Protein AF-A0A699XW02-F1 (afdb_monomer_lite)

Radius of gyration: 16.06 Å; chains: 1; bounding box: 40×18×46 Å

pLDDT: mean 81.08, std 10.56, range [57.78, 93.44]

Secondary structure (DSSP, 8-state):
--HHHHHHHHHHHHHTTEEEEEE-SSS-EEEEEE-HHHHHHHHHHHHHHHHHT-

Organism: Tanacetum cinerariifolium (NCBI:txid118510)

Structure (mmCIF, N/CA/C/O backbone):
data_AF-A0A699XW02-F1
#
_entry.id   AF-A0A699XW02-F1
#
loop_
_atom_site.group_PDB
_atom_site.id
_atom_site.type_symbol
_atom_site.label_atom_id
_atom_site.label_alt_id
_atom_site.label_comp_id
_atom_site.label_asym_id
_atom_site.label_entity_id
_atom_site.label_seq_id
_atom_site.pdbx_PDB_ins_code
_atom_site.Cartn_x
_atom_site.Cartn_y
_atom_site.Cartn_z
_atom_site.occupancy
_atom_site.B_iso_or_equiv
_atom_site.auth_seq_id
_atom_site.auth_comp_id
_atom_site.auth_asym_id
_atom_site.auth_atom_id
_atom_site.pdbx_PDB_model_num
ATOM 1 N N . ALA A 1 1 ? 2.420 -9.761 -25.891 1.00 59.56 1 ALA A N 1
ATOM 2 C CA . ALA A 1 1 ? 1.751 -10.587 -24.865 1.00 59.56 1 ALA A CA 1
ATOM 3 C C . ALA A 1 1 ? 2.208 -10.250 -23.443 1.00 59.56 1 ALA A C 1
ATOM 5 O O . ALA A 1 1 ? 1.362 -10.348 -22.575 1.00 59.56 1 ALA A O 1
ATOM 6 N N . GLY A 1 2 ? 3.467 -9.821 -23.221 1.00 57.78 2 GLY A N 1
ATOM 7 C CA . GLY A 1 2 ? 3.945 -9.282 -21.932 1.00 57.78 2 GLY A CA 1
ATOM 8 C C . GLY A 1 2 ? 3.220 -7.995 -21.547 1.00 57.78 2 GLY A C 1
ATOM 9 O O . GLY A 1 2 ? 2.219 -8.098 -20.868 1.00 57.78 2 GLY A O 1
ATOM 10 N N . ILE A 1 3 ? 3.605 -6.857 -22.142 1.00 65.88 3 ILE A N 1
ATOM 11 C CA . ILE A 1 3 ? 3.193 -5.457 -21.835 1.00 65.88 3 ILE A CA 1
ATOM 12 C C . ILE A 1 3 ? 1.752 -5.238 -21.319 1.00 65.88 3 ILE A C 1
ATOM 14 O O . ILE A 1 3 ? 1.521 -4.401 -20.451 1.00 65.88 3 ILE A O 1
ATOM 18 N N . LYS A 1 4 ? 0.766 -5.975 -21.847 1.00 71.44 4 LYS A N 1
ATOM 19 C CA . LYS A 1 4 ? -0.631 -5.854 -21.411 1.00 71.44 4 LYS A CA 1
ATOM 20 C C . LYS A 1 4 ? -0.809 -6.281 -19.948 1.00 71.44 4 LYS A C 1
ATOM 22 O O . LYS A 1 4 ? -1.577 -5.649 -19.239 1.00 71.44 4 LYS A O 1
ATOM 27 N N . VAL A 1 5 ? -0.100 -7.321 -19.505 1.00 73.56 5 VAL A N 1
ATOM 28 C CA . VAL A 1 5 ? -0.170 -7.868 -18.143 1.00 73.56 5 VAL A CA 1
ATOM 29 C C . VAL A 1 5 ? 0.415 -6.885 -17.130 1.00 73.56 5 VAL A C 1
ATOM 31 O O . VAL A 1 5 ? -0.191 -6.672 -16.085 1.00 73.56 5 VAL A O 1
ATOM 34 N N . GLU A 1 6 ? 1.541 -6.238 -17.435 1.00 79.94 6 GLU A N 1
ATOM 35 C CA . GLU A 1 6 ? 2.142 -5.239 -16.546 1.00 79.94 6 GLU A CA 1
ATOM 36 C C . GLU A 1 6 ? 1.232 -4.014 -16.378 1.00 79.94 6 GLU A C 1
ATOM 38 O O . GLU A 1 6 ? 1.091 -3.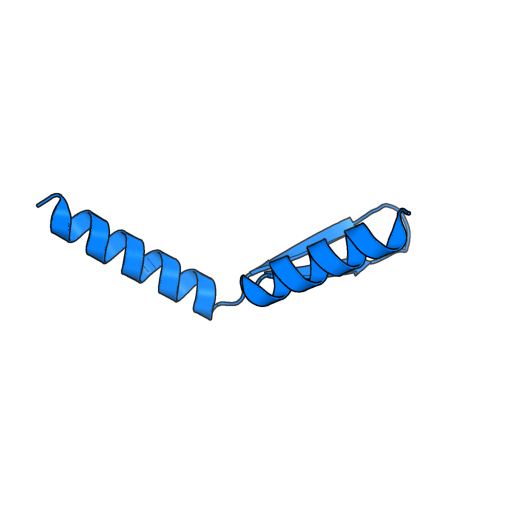510 -15.265 1.00 79.94 6 GLU A O 1
ATOM 43 N N . GLU A 1 7 ? 0.551 -3.574 -17.441 1.00 81.94 7 GLU A N 1
ATOM 44 C CA . GLU A 1 7 ? -0.436 -2.491 -17.355 1.00 81.94 7 GLU A CA 1
ATOM 45 C C . GLU A 1 7 ? -1.646 -2.865 -16.487 1.00 81.94 7 GLU A C 1
ATOM 47 O O . GLU A 1 7 ? -2.103 -2.040 -15.696 1.00 81.94 7 GLU A O 1
ATOM 52 N N . GLU A 1 8 ? -2.175 -4.090 -16.595 1.00 89.19 8 GLU A N 1
ATOM 53 C CA . GLU A 1 8 ? -3.298 -4.517 -15.744 1.00 89.19 8 GLU A CA 1
ATOM 54 C C . GLU A 1 8 ? -2.885 -4.588 -14.270 1.00 89.19 8 GLU A C 1
ATOM 56 O O . GLU A 1 8 ? -3.616 -4.094 -13.412 1.00 89.19 8 GLU A O 1
ATOM 61 N N . ILE A 1 9 ? -1.685 -5.107 -13.988 1.00 84.81 9 ILE A N 1
ATOM 62 C CA . ILE A 1 9 ? -1.126 -5.179 -12.632 1.00 84.81 9 ILE A CA 1
ATOM 63 C C . ILE A 1 9 ? -0.965 -3.776 -12.035 1.00 84.81 9 ILE A C 1
ATOM 65 O O . ILE A 1 9 ? -1.352 -3.557 -10.889 1.00 84.81 9 ILE A O 1
ATOM 69 N N . ILE A 1 10 ? -0.438 -2.811 -12.795 1.00 85.88 10 ILE A N 1
ATOM 70 C CA . ILE A 1 10 ? -0.274 -1.431 -12.313 1.00 85.88 10 ILE A CA 1
ATOM 71 C C . ILE A 1 10 ? -1.638 -0.802 -12.004 1.00 85.88 10 ILE A C 1
ATOM 73 O O . ILE A 1 10 ? -1.815 -0.243 -10.922 1.00 85.88 10 ILE A O 1
ATOM 77 N N . ARG A 1 11 ? -2.629 -0.953 -12.894 1.00 88.31 11 ARG A N 1
ATOM 78 C CA . ARG A 1 11 ? -3.984 -0.416 -12.670 1.00 88.31 11 ARG A CA 1
ATOM 79 C C . ARG A 1 11 ? -4.660 -1.019 -11.440 1.00 88.31 11 ARG A C 1
ATOM 81 O O . ARG A 1 11 ? -5.353 -0.308 -10.713 1.00 88.31 11 ARG A O 1
ATOM 88 N N . ASP A 1 12 ? -4.493 -2.316 -11.205 1.00 90.19 12 ASP A N 1
ATOM 89 C CA . ASP A 1 12 ? -5.086 -2.975 -10.042 1.00 90.19 12 ASP A CA 1
ATOM 90 C C . ASP A 1 12 ? -4.423 -2.519 -8.736 1.00 90.19 12 ASP A C 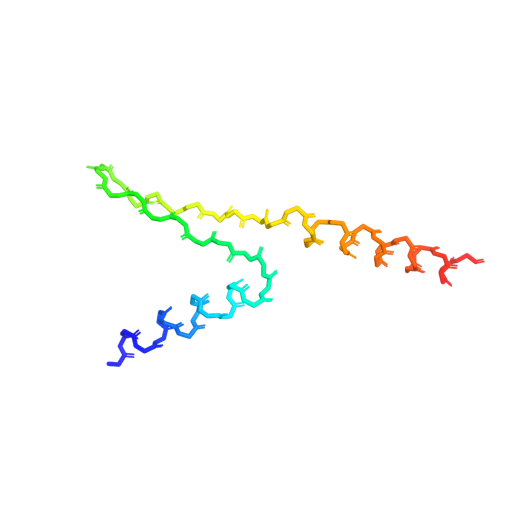1
ATOM 92 O O . ASP A 1 12 ? -5.124 -2.236 -7.760 1.00 90.19 12 ASP A O 1
ATOM 96 N N . LEU A 1 13 ? -3.098 -2.348 -8.724 1.00 87.88 13 LEU A N 1
ATOM 97 C CA . LEU A 1 13 ? -2.377 -1.791 -7.576 1.00 87.88 13 LEU A CA 1
ATOM 98 C C . LEU A 1 13 ? -2.818 -0.351 -7.274 1.00 87.88 13 LEU A C 1
ATOM 100 O O . LEU A 1 13 ? -3.117 -0.033 -6.121 1.00 87.88 13 LEU A O 1
ATOM 104 N N . GLU A 1 14 ? -2.974 0.496 -8.293 1.00 86.12 14 GLU A N 1
ATOM 105 C CA . GLU A 1 14 ? -3.469 1.867 -8.121 1.00 86.12 14 GLU A CA 1
ATOM 106 C C . GLU A 1 14 ? -4.884 1.908 -7.526 1.00 86.12 14 GLU A C 1
ATOM 108 O O . GLU A 1 14 ? -5.154 2.721 -6.634 1.00 86.12 14 GLU A O 1
ATOM 113 N N . ARG A 1 15 ? -5.783 1.009 -7.959 1.00 88.69 15 ARG A N 1
ATOM 114 C CA . ARG A 1 15 ? -7.145 0.874 -7.401 1.00 88.69 15 ARG A CA 1
ATOM 115 C C . ARG A 1 15 ? -7.141 0.433 -5.945 1.00 88.69 15 ARG A C 1
ATOM 117 O O . ARG A 1 15 ? -8.019 0.841 -5.185 1.00 88.69 15 ARG A O 1
ATOM 124 N N . LEU A 1 16 ? -6.163 -0.377 -5.553 1.00 87.94 16 LEU A N 1
ATOM 125 C CA . LEU A 1 16 ? -5.951 -0.760 -4.161 1.00 87.94 16 LEU A CA 1
ATOM 126 C C . LEU A 1 16 ? -5.296 0.356 -3.338 1.00 87.94 16 LEU A C 1
ATOM 128 O O . LEU A 1 16 ? -5.192 0.212 -2.128 1.00 87.94 16 LEU A O 1
ATOM 132 N N . GLY A 1 17 ? -4.890 1.475 -3.944 1.00 87.38 17 GLY A N 1
ATOM 133 C CA . GLY A 1 17 ? -4.175 2.542 -3.245 1.00 87.38 17 GLY A CA 1
ATOM 134 C C . GLY A 1 17 ? -2.710 2.190 -2.985 1.00 87.38 17 GLY A C 1
ATOM 135 O O . GLY A 1 17 ? -2.143 2.620 -1.982 1.00 87.38 17 GLY A O 1
ATOM 136 N N . ILE A 1 18 ? -2.105 1.394 -3.866 1.00 89.12 18 ILE A N 1
ATOM 137 C CA . ILE A 1 18 ? -0.705 0.979 -3.815 1.00 89.12 18 ILE A CA 1
ATOM 138 C C . ILE A 1 18 ? 0.005 1.549 -5.047 1.00 89.12 18 ILE A C 1
ATOM 140 O O . ILE A 1 18 ? -0.374 1.287 -6.182 1.00 89.12 18 ILE A O 1
ATOM 144 N N . GLU A 1 19 ? 1.045 2.340 -4.824 1.00 86.38 19 GLU A N 1
ATOM 145 C CA . GLU A 1 19 ? 1.861 2.952 -5.872 1.00 86.38 19 GLU A CA 1
ATOM 146 C C . GLU A 1 19 ? 3.132 2.118 -6.078 1.00 86.38 19 GLU A C 1
ATOM 148 O O . GLU A 1 19 ? 3.832 1.805 -5.114 1.00 86.38 19 GLU A O 1
ATOM 153 N N . LEU A 1 20 ? 3.447 1.767 -7.328 1.00 83.12 20 LEU A N 1
ATOM 154 C CA . LEU A 1 20 ? 4.691 1.090 -7.698 1.00 83.12 20 LEU A CA 1
ATOM 155 C C . LEU A 1 20 ? 5.735 2.124 -8.135 1.00 83.12 20 LEU A C 1
ATOM 157 O O . LEU A 1 20 ? 5.511 2.873 -9.083 1.00 83.12 20 LEU A O 1
ATOM 161 N N . TYR A 1 21 ? 6.895 2.135 -7.483 1.00 79.38 21 TYR A N 1
ATOM 162 C CA . TYR A 1 21 ? 8.030 2.976 -7.851 1.00 79.38 21 TYR A CA 1
ATOM 163 C C . TYR A 1 21 ? 9.209 2.106 -8.282 1.00 79.38 21 TYR A C 1
ATOM 165 O O . TYR A 1 21 ? 9.718 1.298 -7.506 1.00 79.38 21 TYR A O 1
ATOM 173 N N . VAL A 1 22 ? 9.649 2.274 -9.529 1.00 73.81 22 VAL A N 1
ATOM 174 C CA . VAL A 1 22 ? 10.794 1.552 -10.098 1.00 73.81 22 VAL A CA 1
ATOM 175 C C . VAL A 1 22 ? 11.907 2.556 -10.368 1.00 73.81 22 VAL A C 1
ATOM 177 O O . VAL A 1 22 ? 11.736 3.459 -11.184 1.00 73.81 22 VAL A O 1
ATOM 180 N N . SER A 1 23 ? 13.050 2.406 -9.695 1.00 76.38 23 SER A N 1
ATOM 181 C CA . SER A 1 23 ? 14.240 3.228 -9.952 1.00 76.38 23 SER A CA 1
ATOM 182 C C . SER A 1 23 ? 15.358 2.367 -10.523 1.00 76.38 23 SER A C 1
ATOM 184 O O . SER A 1 23 ? 15.795 1.395 -9.908 1.00 76.38 23 SER A O 1
ATOM 186 N N . GLY A 1 24 ? 15.801 2.706 -11.732 1.00 71.06 24 GLY A N 1
ATOM 187 C CA . GLY A 1 24 ? 16.832 1.973 -12.455 1.00 71.06 24 GLY A CA 1
ATOM 188 C C . GLY A 1 24 ? 18.146 2.735 -12.462 1.00 71.06 24 GLY A C 1
ATOM 189 O O . GLY A 1 24 ? 18.333 3.593 -13.320 1.00 71.06 24 GLY A O 1
ATOM 190 N N . GLN A 1 25 ? 19.075 2.389 -11.563 1.00 63.56 25 GLN A N 1
ATOM 191 C CA . GLN A 1 25 ? 20.489 2.714 -11.789 1.00 63.56 25 GLN A CA 1
ATOM 192 C C . GLN A 1 25 ? 21.491 1.581 -11.528 1.00 63.56 25 GLN A C 1
ATOM 194 O O . GLN A 1 25 ? 22.462 1.544 -12.269 1.00 63.56 25 GLN A O 1
ATOM 199 N N . GLN A 1 26 ? 21.297 0.616 -10.616 1.00 62.03 26 GLN A N 1
ATOM 200 C CA . GLN A 1 26 ? 22.284 -0.480 -10.413 1.00 62.03 26 GLN A CA 1
ATOM 201 C C . GLN A 1 26 ? 21.685 -1.777 -9.805 1.00 62.03 26 GLN A C 1
ATOM 203 O O . GLN A 1 26 ? 22.339 -2.501 -9.062 1.00 62.03 26 GLN A O 1
ATOM 208 N N . GLY A 1 27 ? 20.423 -2.090 -10.097 1.00 59.19 27 GLY A N 1
ATOM 209 C CA . GLY A 1 27 ? 19.720 -3.270 -9.579 1.00 59.19 27 GLY A CA 1
ATOM 210 C C . GLY A 1 27 ? 18.223 -3.004 -9.581 1.00 59.19 27 GLY A C 1
ATOM 211 O O . GLY A 1 27 ? 1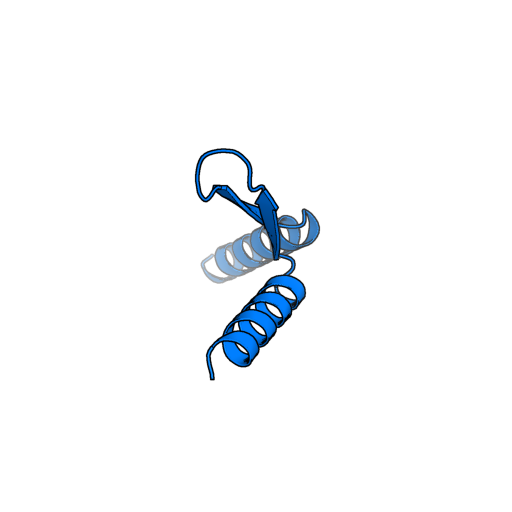7.818 -1.858 -9.407 1.00 59.19 27 GLY A O 1
ATOM 212 N N . TYR A 1 28 ? 17.400 -4.014 -9.852 1.00 60.88 28 TYR A N 1
ATOM 213 C CA . TYR A 1 28 ? 15.946 -3.859 -9.904 1.00 60.88 28 TYR A CA 1
ATOM 214 C C . TYR A 1 28 ? 15.395 -3.546 -8.505 1.00 60.88 28 TYR A C 1
ATOM 216 O O . TYR A 1 28 ? 15.059 -4.450 -7.746 1.00 60.88 28 TYR A O 1
ATOM 224 N N . TRP A 1 29 ? 15.316 -2.263 -8.154 1.00 67.94 29 TRP A N 1
ATOM 225 C CA . 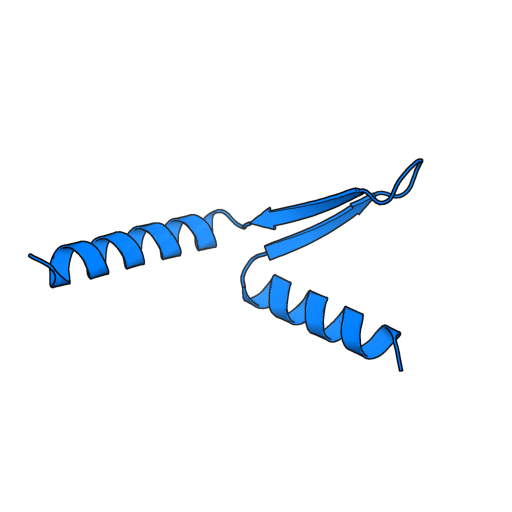TRP A 1 29 ? 14.630 -1.795 -6.956 1.00 67.94 29 TRP A CA 1
ATOM 226 C C . TRP A 1 29 ? 13.220 -1.365 -7.348 1.00 67.94 29 TRP A C 1
ATOM 228 O O . TRP A 1 29 ? 13.021 -0.316 -7.965 1.00 67.94 29 TRP A O 1
ATOM 238 N N . ALA A 1 30 ? 12.251 -2.206 -6.998 1.00 72.38 30 ALA A N 1
ATOM 239 C CA . ALA A 1 30 ? 10.840 -1.859 -7.000 1.00 72.38 30 ALA A CA 1
ATOM 240 C C . ALA A 1 30 ? 10.408 -1.635 -5.547 1.00 72.38 30 ALA A C 1
ATOM 242 O O . ALA A 1 30 ? 10.583 -2.518 -4.707 1.00 72.38 30 ALA A O 1
ATOM 243 N N . SER A 1 31 ? 9.864 -0.462 -5.240 1.00 78.50 31 SER A N 1
ATOM 244 C CA . SER A 1 31 ? 9.200 -0.200 -3.966 1.00 78.50 31 SER A CA 1
ATOM 245 C C . SER A 1 31 ? 7.699 -0.054 -4.180 1.00 78.50 31 SER A C 1
ATOM 247 O O . SER A 1 31 ? 7.242 0.477 -5.191 1.00 78.50 31 SER A O 1
ATOM 249 N N . LEU A 1 32 ? 6.927 -0.559 -3.220 1.00 83.56 32 LEU A N 1
ATOM 250 C CA . LEU A 1 32 ? 5.491 -0.331 -3.146 1.00 83.56 32 LEU A CA 1
ATOM 251 C C . LEU A 1 32 ? 5.234 0.701 -2.055 1.00 83.56 32 LEU A C 1
ATOM 253 O O . LEU A 1 32 ? 5.694 0.547 -0.922 1.00 83.56 32 LEU A O 1
ATOM 257 N N . ARG A 1 33 ? 4.493 1.751 -2.390 1.00 85.31 33 ARG A N 1
ATOM 258 C CA . ARG A 1 33 ? 4.038 2.760 -1.442 1.00 85.31 33 ARG A CA 1
ATOM 259 C C . ARG A 1 33 ? 2.543 2.601 -1.241 1.00 85.31 33 ARG A C 1
ATOM 261 O O . ARG A 1 33 ? 1.761 2.761 -2.167 1.00 85.31 33 ARG A O 1
ATOM 268 N N . ILE A 1 34 ? 2.151 2.300 -0.014 1.00 86.00 34 ILE A N 1
ATOM 269 C CA . ILE A 1 34 ? 0.742 2.182 0.353 1.00 86.00 34 ILE A CA 1
ATOM 270 C C . ILE A 1 34 ? 0.236 3.565 0.752 1.00 86.00 34 ILE A C 1
ATOM 272 O O . ILE A 1 34 ? 0.862 4.241 1.575 1.00 86.00 34 ILE A O 1
ATOM 276 N N . LYS A 1 35 ? -0.887 3.999 0.176 1.00 87.31 35 LYS A N 1
ATOM 277 C CA . LYS A 1 35 ? -1.473 5.287 0.535 1.00 87.31 35 LYS A CA 1
ATOM 278 C C . LYS A 1 35 ? -1.964 5.272 1.992 1.00 87.31 35 LYS A C 1
ATOM 280 O O . LYS A 1 35 ? -2.537 4.274 2.437 1.00 87.31 35 LYS A O 1
ATOM 285 N N . PRO A 1 36 ? -1.779 6.370 2.748 1.00 83.12 36 PRO A N 1
ATOM 286 C CA . PRO A 1 36 ? -2.212 6.444 4.144 1.00 83.12 36 PRO A CA 1
ATOM 287 C C . PRO A 1 36 ? -3.705 6.155 4.354 1.00 83.12 36 PRO A C 1
ATOM 289 O O . PRO A 1 36 ? -4.068 5.586 5.380 1.00 83.12 36 PRO A O 1
ATOM 292 N N . ASP A 1 37 ? -4.566 6.492 3.387 1.00 87.38 37 ASP A N 1
ATOM 293 C CA . ASP A 1 37 ? -6.005 6.218 3.461 1.00 87.38 37 ASP A CA 1
ATOM 294 C C . ASP A 1 37 ? -6.324 4.717 3.441 1.00 87.38 37 ASP A C 1
ATOM 296 O O . ASP A 1 37 ? -7.239 4.281 4.143 1.00 87.38 37 ASP A O 1
ATOM 300 N N . LEU A 1 38 ? -5.535 3.907 2.723 1.00 87.81 38 LEU A N 1
ATOM 301 C CA . LEU A 1 38 ? -5.691 2.454 2.722 1.00 87.81 38 LEU A CA 1
ATOM 302 C C . LEU A 1 38 ? -5.365 1.868 4.099 1.00 87.81 38 LEU A C 1
ATOM 304 O O . LEU A 1 38 ? -6.098 1.017 4.597 1.00 87.81 38 LEU A O 1
ATOM 308 N N . ILE A 1 39 ? -4.301 2.356 4.742 1.00 89.44 39 ILE A N 1
ATOM 309 C CA . ILE A 1 39 ? -3.911 1.919 6.090 1.00 89.44 39 ILE A CA 1
ATOM 310 C C . ILE A 1 39 ? -5.010 2.263 7.100 1.00 89.44 39 ILE A C 1
ATOM 312 O O . ILE A 1 39 ? -5.337 1.433 7.947 1.00 89.44 39 ILE A O 1
ATOM 316 N N . SER A 1 40 ? -5.610 3.452 7.001 1.00 91.75 40 SER A N 1
ATOM 317 C CA . SER A 1 40 ? -6.740 3.833 7.855 1.00 91.75 40 SER A CA 1
ATOM 318 C C . SER A 1 40 ? -7.949 2.920 7.644 1.00 91.75 40 SER A C 1
ATOM 320 O O . SER A 1 40 ? -8.501 2.421 8.617 1.00 91.75 40 SER A O 1
ATOM 322 N N . ARG A 1 41 ? -8.318 2.620 6.391 1.00 89.31 41 ARG A N 1
ATOM 323 C CA . ARG A 1 41 ? -9.433 1.705 6.076 1.00 89.31 41 ARG A CA 1
ATOM 324 C C . ARG A 1 41 ? -9.208 0.291 6.611 1.00 89.31 41 ARG A C 1
ATOM 326 O O . ARG A 1 41 ? -10.146 -0.323 7.102 1.00 89.31 41 ARG A O 1
ATOM 333 N N . ILE A 1 42 ? -7.975 -0.215 6.539 1.00 91.25 42 ILE A N 1
ATOM 334 C CA . ILE A 1 42 ? -7.613 -1.526 7.098 1.00 91.25 42 ILE A CA 1
ATOM 335 C C . ILE A 1 42 ? -7.761 -1.523 8.622 1.00 91.25 42 ILE A C 1
ATOM 337 O O . ILE A 1 42 ? -8.305 -2.472 9.176 1.00 91.25 42 ILE A O 1
ATOM 341 N N . LYS A 1 43 ? -7.309 -0.462 9.299 1.00 92.88 43 LYS A N 1
ATOM 342 C CA . LYS A 1 43 ? -7.434 -0.344 10.759 1.00 92.88 43 LYS A CA 1
ATOM 343 C C . LYS A 1 43 ? -8.888 -0.303 11.221 1.00 92.88 43 LYS A C 1
ATOM 345 O O . LYS A 1 43 ? -9.218 -0.985 12.184 1.00 92.88 43 LYS A O 1
ATOM 350 N N . GLU A 1 44 ? -9.744 0.453 10.534 1.00 93.44 44 GLU A N 1
ATOM 351 C CA . GLU A 1 44 ? -11.177 0.485 10.852 1.00 93.44 44 GLU A CA 1
ATOM 352 C C . GLU A 1 44 ? -11.829 -0.883 10.621 1.00 93.44 44 GLU A C 1
ATOM 354 O O . GLU A 1 44 ? -12.508 -1.383 11.508 1.00 93.44 44 GLU A O 1
ATOM 359 N N . ALA A 1 45 ? -11.533 -1.555 9.504 1.00 91.56 45 ALA A N 1
ATOM 360 C CA . ALA A 1 45 ? -12.058 -2.896 9.240 1.00 91.56 45 ALA A CA 1
ATOM 361 C C . ALA A 1 45 ? -11.596 -3.935 10.281 1.00 91.56 45 ALA A C 1
ATOM 363 O O . ALA A 1 45 ? -12.374 -4.792 10.686 1.00 91.56 45 ALA A O 1
ATOM 364 N N . GLN A 1 46 ? -10.343 -3.854 10.748 1.00 91.44 46 GLN A N 1
ATOM 365 C CA . GLN A 1 46 ? -9.849 -4.699 11.843 1.00 91.44 46 GLN A CA 1
ATOM 366 C C . GLN A 1 46 ? -10.567 -4.415 13.164 1.00 91.44 46 GLN A C 1
ATOM 368 O O . GLN A 1 46 ? -10.800 -5.339 13.939 1.00 91.44 46 GLN A O 1
ATOM 373 N N . LYS A 1 47 ? -10.904 -3.149 13.428 1.00 93.19 47 LYS A N 1
ATOM 374 C CA . LYS A 1 47 ? -11.660 -2.758 14.614 1.00 93.19 47 LYS A CA 1
ATOM 375 C C . LYS A 1 47 ? -13.090 -3.295 14.548 1.00 93.19 47 LYS A C 1
ATOM 377 O O . LYS A 1 47 ? -13.515 -3.936 15.500 1.00 93.19 47 LYS A O 1
ATOM 382 N N . GLU A 1 48 ? -13.781 -3.104 13.428 1.00 90.44 48 GLU A N 1
ATOM 383 C CA . GLU A 1 48 ? -15.124 -3.654 13.200 1.00 90.44 48 GLU A CA 1
ATOM 384 C C . GLU A 1 48 ? -15.139 -5.183 13.337 1.00 90.44 48 GLU A C 1
ATOM 386 O O . GLU A 1 48 ? -15.998 -5.724 14.027 1.00 90.44 48 GLU A O 1
ATOM 391 N N . ASP A 1 49 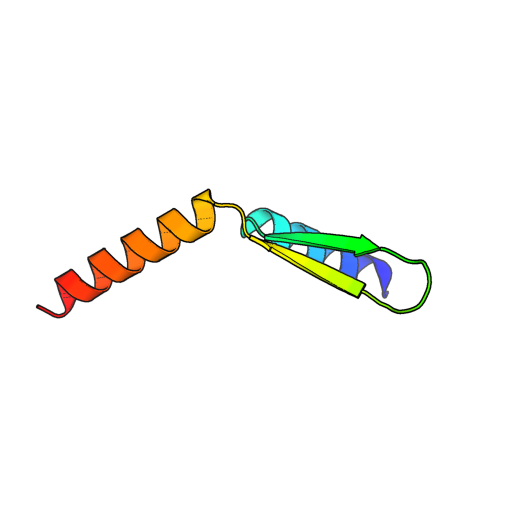? -14.159 -5.891 12.762 1.00 91.56 49 ASP A N 1
ATOM 392 C CA . ASP A 1 49 ? -14.044 -7.345 12.928 1.00 91.56 49 ASP A CA 1
ATOM 393 C C . ASP A 1 49 ? -13.820 -7.709 14.403 1.00 91.56 49 ASP A C 1
ATOM 395 O O . ASP A 1 49 ? -14.531 -8.547 14.950 1.00 91.56 49 ASP A O 1
ATOM 399 N N . SER A 1 50 ? -12.917 -7.012 15.101 1.00 87.94 50 SER A N 1
ATOM 400 C CA . SER A 1 50 ? -12.692 -7.245 16.533 1.00 87.94 50 SER A CA 1
ATOM 401 C C . SER A 1 50 ? -13.926 -6.981 17.402 1.00 87.94 50 SER A C 1
ATOM 403 O O . SER A 1 50 ? -14.075 -7.645 18.421 1.00 87.94 50 SER A O 1
ATOM 405 N N . GLU A 1 51 ? -14.812 -6.066 16.990 1.00 85.88 51 GLU A N 1
ATOM 406 C CA . GLU A 1 51 ? -16.087 -5.780 17.657 1.00 85.88 51 GLU A CA 1
ATOM 407 C C . GLU A 1 51 ? -17.129 -6.885 17.402 1.00 85.88 51 GLU A C 1
ATOM 409 O O . GLU A 1 51 ? -17.908 -7.186 18.301 1.00 85.88 51 GLU A O 1
ATOM 414 N N . ILE A 1 52 ? -17.121 -7.538 16.230 1.00 80.56 52 ILE A N 1
ATOM 415 C CA . ILE A 1 52 ? -18.006 -8.677 15.899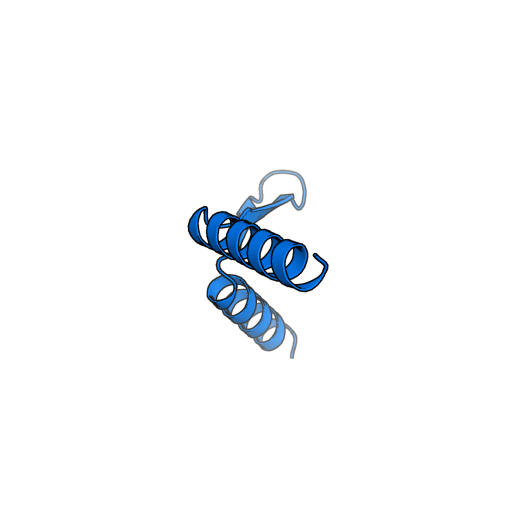 1.00 80.56 52 ILE A CA 1
ATOM 416 C C . ILE A 1 52 ? -17.653 -9.931 16.715 1.00 80.56 52 ILE A C 1
ATOM 418 O O . ILE A 1 52 ? -18.531 -10.735 17.032 1.00 80.56 52 ILE A O 1
ATOM 422 N N . TRP A 1 53 ? -16.373 -10.111 17.050 1.00 66.94 53 TRP A N 1
ATOM 423 C CA . TRP A 1 53 ? -15.887 -11.240 17.851 1.00 66.94 53 TRP A CA 1
ATOM 424 C C . TRP A 1 53 ? -15.968 -11.009 19.380 1.00 66.94 53 TRP A C 1
ATOM 426 O O . TRP A 1 53 ? -15.448 -11.837 20.136 1.00 66.94 53 TRP A O 1
ATOM 436 N N . THR A 1 54 ? -16.636 -9.939 19.839 1.00 60.28 54 THR A N 1
ATOM 437 C CA . THR A 1 54 ? -16.958 -9.640 21.258 1.00 60.28 54 THR A CA 1
ATOM 438 C C . THR A 1 54 ? -18.452 -9.676 21.529 1.00 60.28 54 THR A C 1
ATOM 440 O O . THR A 1 54 ? -18.823 -10.206 22.601 1.00 60.28 54 THR A O 1
#

Foldseek 3Di:
DPVVVVVVVQVVCVVLQWHWDFDDDPDTDIDIDHDPVNVVVVVVVVVVVVVVVD

Sequence (54 aa):
AGIKVEEEIIRDLERLGIELYVSGQQGYWASLRIKPDLISRIKEAQKEDSEIWT